Protein AF-A0A6A5X5B1-F1 (afdb_monomer)

Secondary structure (DSSP, 8-state):
--PPTT-EEEEPP-SEEEE-SSSS-HHHHHHHHHHHHS-GGGS--TT--------EE--S-EEEEE--EEEETTEE-TT--EEEEEEPPPPPPPPTTS--------EE-HHHHHHHHHHHHHSBTTTSSB-SS-B--EEEE--SSSTTTT-EEEEE-

Organism: NCBI:txid1392246

Mean predicted aligned error: 5.95 Å

pLDDT: mean 88.6, std 12.67, range [44.84, 98.62]

Nearest PDB structures (foldseek):
  2jq5-assembly1_A  TM=4.838E-01  e=9.046E+00  Rhodopseudomonas palustris
  5onu-assembly1_C  TM=4.154E-01  e=8.505E+00  Vibrio cholerae

Structure (mmCIF, N/CA/C/O backbone):
data_AF-A0A6A5X5B1-F1
#
_entry.id   AF-A0A6A5X5B1-F1
#
loop_
_atom_site.group_PDB
_atom_site.id
_atom_site.type_symbol
_atom_site.label_atom_id
_atom_site.label_alt_id
_atom_site.label_comp_id
_atom_site.label_asym_id
_atom_site.label_entity_id
_atom_site.label_seq_id
_atom_site.pdbx_PDB_ins_code
_atom_site.Cartn_x
_atom_site.Cartn_y
_atom_site.Cartn_z
_atom_site.occupancy
_atom_site.B_iso_or_equiv
_atom_site.auth_seq_id
_atom_site.auth_comp_id
_atom_site.auth_asym_id
_atom_site.auth_atom_id
_atom_site.pdbx_PDB_model_num
ATOM 1 N N . TRP A 1 1 ? 13.602 -5.669 0.901 1.00 89.44 1 TRP A N 1
ATOM 2 C CA . TRP A 1 1 ? 13.070 -4.489 0.201 1.00 89.44 1 TRP A CA 1
ATOM 3 C C . TRP A 1 1 ? 13.166 -3.301 1.141 1.00 89.44 1 TRP A C 1
ATOM 5 O O . TRP A 1 1 ? 12.960 -3.492 2.335 1.00 89.44 1 TRP A O 1
ATOM 15 N N . GLU A 1 2 ? 13.512 -2.124 0.626 1.00 92.62 2 GLU A N 1
ATOM 16 C CA . GLU A 1 2 ? 13.580 -0.866 1.381 1.00 92.62 2 GLU A CA 1
ATOM 17 C C . GLU A 1 2 ? 12.917 0.243 0.551 1.00 92.62 2 GLU A C 1
ATOM 19 O O . GLU A 1 2 ? 13.049 0.228 -0.676 1.00 92.62 2 GLU A O 1
ATOM 24 N N . PRO A 1 3 ? 12.215 1.204 1.178 1.00 93.88 3 PRO A N 1
ATOM 25 C CA . PRO A 1 3 ? 11.584 2.287 0.440 1.00 93.88 3 PRO A CA 1
ATOM 26 C C . PRO A 1 3 ? 12.632 3.208 -0.190 1.00 93.88 3 PRO A C 1
ATOM 28 O O . PRO A 1 3 ? 13.655 3.522 0.422 1.00 93.88 3 PRO A O 1
ATOM 31 N N . ALA A 1 4 ? 12.337 3.713 -1.391 1.00 94.88 4 ALA A N 1
ATOM 32 C CA . ALA A 1 4 ? 13.190 4.696 -2.055 1.00 94.88 4 ALA A CA 1
ATOM 33 C C . ALA A 1 4 ? 13.505 5.900 -1.134 1.00 94.88 4 ALA A C 1
ATOM 35 O O . ALA A 1 4 ? 12.613 6.367 -0.409 1.00 94.88 4 ALA A O 1
ATOM 36 N N . PRO A 1 5 ? 14.727 6.463 -1.177 1.00 94.56 5 PRO A N 1
ATOM 37 C CA . PRO A 1 5 ? 15.099 7.601 -0.342 1.00 94.56 5 PRO A CA 1
ATOM 38 C C . PRO A 1 5 ? 14.135 8.779 -0.495 1.00 94.56 5 PRO A C 1
ATOM 40 O O . PRO A 1 5 ? 13.706 9.104 -1.599 1.00 94.56 5 PRO A O 1
ATOM 43 N N . SER A 1 6 ? 13.846 9.485 0.599 1.00 94.88 6 SER A N 1
ATOM 44 C CA . SER A 1 6 ? 12.870 10.592 0.629 1.00 94.88 6 SER A CA 1
ATOM 45 C C . SER A 1 6 ? 11.416 10.186 0.344 1.00 94.88 6 SER A C 1
ATOM 47 O O . SER A 1 6 ? 10.591 11.063 0.089 1.00 94.88 6 SER A O 1
ATOM 49 N N . THR A 1 7 ? 11.087 8.889 0.379 1.00 96.62 7 THR A N 1
ATOM 50 C CA . THR A 1 7 ? 9.687 8.448 0.475 1.00 96.62 7 THR A CA 1
ATOM 51 C C . THR A 1 7 ? 9.081 9.026 1.747 1.00 96.62 7 THR A C 1
ATOM 53 O O . THR A 1 7 ? 9.711 8.997 2.804 1.00 96.62 7 THR A O 1
ATOM 56 N N . SER A 1 8 ? 7.868 9.559 1.647 1.00 97.31 8 SER A N 1
ATOM 57 C CA . SER A 1 8 ? 7.151 10.122 2.786 1.00 97.31 8 SER A CA 1
ATOM 58 C C . SER A 1 8 ? 5.807 9.441 2.975 1.00 97.31 8 SER A C 1
ATOM 60 O O . SER A 1 8 ? 5.089 9.177 2.009 1.00 97.31 8 SER A O 1
ATOM 62 N N . VAL A 1 9 ? 5.457 9.179 4.233 1.00 98.25 9 VAL A N 1
ATOM 63 C CA . VAL A 1 9 ? 4.142 8.666 4.621 1.00 98.25 9 VAL A CA 1
ATOM 64 C C . VAL A 1 9 ? 3.317 9.793 5.230 1.00 98.25 9 VAL A C 1
ATOM 66 O O . VAL A 1 9 ? 3.820 10.639 5.965 1.00 98.25 9 VAL A O 1
ATOM 69 N N . THR A 1 10 ? 2.035 9.837 4.883 1.00 98.12 10 THR A N 1
ATOM 70 C CA . THR A 1 10 ? 1.044 10.745 5.460 1.00 98.12 10 THR A CA 1
ATOM 71 C C . THR A 1 10 ? -0.125 9.925 5.973 1.00 98.12 10 THR A C 1
ATOM 73 O O . THR A 1 10 ? -0.850 9.321 5.184 1.00 98.12 10 THR A O 1
ATOM 76 N N . CYS A 1 11 ? -0.322 9.926 7.289 1.00 97.69 11 CYS A N 1
ATOM 77 C CA . CYS A 1 11 ? -1.422 9.212 7.922 1.00 97.69 11 CYS A CA 1
ATOM 78 C C . CYS A 1 11 ? -2.686 10.070 7.974 1.00 97.69 11 CYS A C 1
ATOM 80 O O . CYS A 1 11 ? -2.661 11.254 8.325 1.00 97.69 11 CYS A O 1
ATOM 82 N N . ALA A 1 12 ? -3.812 9.464 7.610 1.00 95.88 12 ALA A N 1
ATOM 83 C CA . ALA A 1 12 ? -5.121 10.086 7.701 1.00 95.88 12 ALA A CA 1
ATOM 84 C C . ALA A 1 12 ? -5.677 9.939 9.123 1.00 95.88 12 ALA A C 1
ATOM 86 O O . ALA A 1 12 ? -5.578 8.888 9.755 1.00 95.88 12 ALA A O 1
ATOM 87 N N . LYS A 1 13 ? -6.323 10.999 9.621 1.00 92.31 13 LYS A N 1
ATOM 88 C CA . LYS A 1 13 ? -7.040 10.944 10.898 1.00 92.31 13 LYS A CA 1
ATOM 89 C C . LYS A 1 13 ? -8.333 10.159 10.717 1.00 92.31 13 LYS A C 1
ATOM 91 O O . LYS A 1 13 ? -9.213 10.595 9.980 1.00 92.31 13 LYS 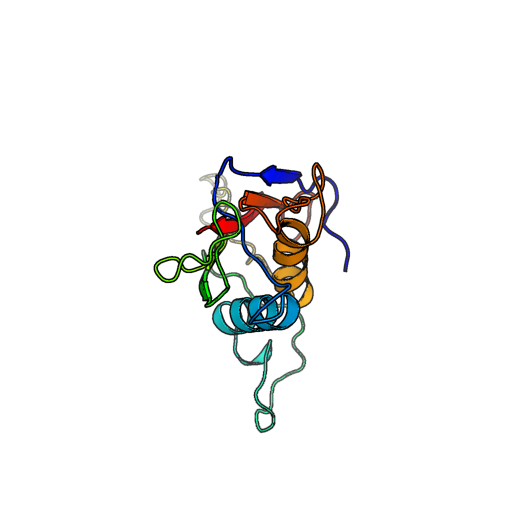A O 1
ATOM 96 N N . SER A 1 14 ? -8.452 9.045 11.425 1.00 91.25 14 SER A N 1
ATOM 97 C CA . SER A 1 14 ? -9.660 8.229 11.473 1.00 91.25 14 SER A CA 1
ATOM 98 C C . SER A 1 14 ? -9.822 7.622 12.863 1.00 91.25 14 SER A C 1
ATOM 100 O O . SER A 1 14 ? -8.842 7.399 13.571 1.00 91.25 14 SER A O 1
ATOM 102 N N . ASP A 1 15 ? -11.065 7.371 13.258 1.00 92.00 15 ASP A N 1
ATOM 103 C CA . ASP A 1 15 ? -11.415 6.548 14.418 1.00 92.00 15 ASP A CA 1
ATOM 104 C C . ASP A 1 15 ? -11.518 5.053 14.060 1.00 92.00 15 ASP A C 1
ATOM 106 O O . ASP A 1 15 ? -11.709 4.208 14.941 1.00 92.00 15 ASP A O 1
ATOM 110 N N . LEU A 1 16 ? -11.391 4.733 12.769 1.00 93.44 16 LEU A N 1
ATOM 111 C CA . LEU A 1 16 ? -11.334 3.383 12.230 1.00 93.44 16 LEU A CA 1
ATOM 112 C C . LEU A 1 16 ? -9.883 2.941 12.052 1.00 93.44 16 LEU A C 1
ATOM 114 O O . LEU A 1 16 ? -9.043 3.697 11.564 1.00 93.44 16 LEU A O 1
ATOM 118 N N . TYR A 1 17 ? -9.617 1.684 12.378 1.00 93.50 17 TYR A N 1
ATOM 119 C CA . TYR A 1 17 ? -8.329 1.038 12.152 1.00 93.50 17 TYR A CA 1
ATOM 120 C C . TYR A 1 17 ? -8.527 -0.370 11.599 1.00 93.50 17 TYR A C 1
ATOM 122 O O . TYR A 1 17 ? -9.538 -1.032 11.849 1.00 93.50 17 TYR A O 1
ATOM 130 N N . ILE A 1 18 ? -7.549 -0.828 10.832 1.00 94.25 18 ILE A N 1
ATOM 131 C CA . ILE A 1 18 ? -7.492 -2.171 10.273 1.00 94.25 18 ILE A CA 1
ATOM 132 C C . ILE A 1 18 ? -6.796 -3.065 11.299 1.00 94.25 18 ILE A C 1
ATOM 134 O O . ILE A 1 18 ? -5.695 -2.777 11.769 1.00 94.25 18 ILE A O 1
ATOM 138 N N . SER A 1 19 ? -7.455 -4.153 11.678 1.00 92.06 19 SER A N 1
ATOM 139 C CA . SER A 1 19 ? -6.925 -5.153 12.595 1.00 92.06 19 SER A CA 1
ATOM 140 C C . SER A 1 19 ? -6.529 -6.407 11.830 1.00 92.06 19 SER A C 1
ATOM 142 O O . SER A 1 19 ? -7.370 -7.063 11.216 1.00 92.06 19 SER A O 1
ATOM 144 N N . PHE A 1 20 ? -5.248 -6.757 11.932 1.00 90.62 20 PHE A N 1
ATOM 145 C CA . PHE A 1 20 ? -4.686 -8.001 11.400 1.00 90.62 20 PHE A CA 1
ATOM 146 C C . PHE A 1 20 ? -4.465 -9.069 12.491 1.00 90.62 20 PHE A C 1
ATOM 148 O O . PHE A 1 20 ? -4.090 -10.197 12.191 1.00 90.62 20 PHE A O 1
ATOM 155 N N . PHE A 1 21 ? -4.739 -8.749 13.765 1.00 84.50 21 PHE A N 1
ATOM 156 C CA . PHE A 1 21 ? -4.592 -9.683 14.896 1.00 84.50 21 PHE A CA 1
ATOM 157 C C . PHE A 1 21 ? -5.646 -10.793 14.907 1.00 84.50 21 PHE A C 1
ATOM 159 O O . PHE A 1 21 ? -5.409 -11.891 15.406 1.00 84.50 21 PHE A O 1
ATOM 166 N N . VAL A 1 22 ? -6.832 -10.497 14.381 1.00 77.31 22 VAL A N 1
ATOM 167 C CA . VAL A 1 22 ? -7.948 -11.434 14.265 1.00 77.31 22 VAL A CA 1
ATOM 168 C C . VAL A 1 22 ? -8.433 -11.352 12.828 1.00 77.31 22 VAL A C 1
ATOM 170 O O . VAL A 1 22 ? -8.704 -10.252 12.359 1.00 77.31 22 VAL A O 1
ATOM 173 N N . GLY A 1 23 ? -8.591 -12.488 12.143 1.00 80.94 23 GLY A N 1
ATOM 174 C CA . GLY A 1 23 ? -9.040 -12.546 10.746 1.00 80.94 23 GLY A CA 1
ATOM 175 C C . GLY A 1 23 ? -7.898 -12.676 9.727 1.00 80.94 23 GLY A C 1
ATOM 176 O O . GLY A 1 23 ? -6.877 -13.287 10.055 1.00 80.94 23 GLY A O 1
ATOM 177 N N . PRO A 1 24 ? -8.089 -12.166 8.490 1.00 86.94 24 PRO A N 1
ATOM 178 C CA . PRO A 1 24 ? -7.058 -12.177 7.454 1.00 86.94 24 PRO A CA 1
ATOM 179 C C . PRO A 1 24 ? -5.769 -11.517 7.949 1.00 86.94 24 PRO A C 1
ATOM 181 O O . PRO A 1 24 ? -5.810 -10.428 8.522 1.00 86.94 24 PRO A O 1
ATOM 184 N N . GLN A 1 25 ? -4.643 -12.197 7.744 1.00 93.31 25 GLN A N 1
ATOM 185 C CA . GLN A 1 25 ? -3.323 -11.703 8.133 1.00 93.31 25 GLN A CA 1
ATOM 186 C C . GLN A 1 25 ? -2.861 -10.603 7.172 1.00 93.31 25 GLN A C 1
ATOM 188 O O . GLN A 1 25 ? -3.281 -10.592 6.013 1.00 93.31 25 GLN A O 1
ATOM 193 N N . LEU A 1 26 ? -1.994 -9.702 7.650 1.00 94.25 26 LEU A N 1
ATOM 194 C CA . LEU A 1 26 ? -1.466 -8.584 6.858 1.00 94.25 26 LEU A CA 1
ATOM 195 C C . LEU A 1 26 ? -0.904 -9.074 5.520 1.00 94.25 26 LEU A C 1
ATOM 197 O O . LEU A 1 26 ? -1.385 -8.643 4.476 1.00 94.25 26 LEU A O 1
ATOM 201 N N . ASP A 1 27 ? 0.028 -10.026 5.562 1.00 95.31 27 ASP A N 1
ATOM 202 C CA . ASP A 1 27 ? 0.706 -10.558 4.378 1.00 95.31 27 ASP A CA 1
ATOM 203 C C . ASP A 1 27 ? -0.301 -11.111 3.360 1.00 95.31 27 ASP A C 1
ATOM 205 O O . ASP A 1 27 ? -0.254 -10.772 2.185 1.00 95.31 27 ASP A O 1
ATOM 209 N N . THR A 1 28 ? -1.309 -11.860 3.822 1.00 94.81 28 THR A N 1
ATOM 210 C CA . THR A 1 28 ? -2.370 -12.394 2.953 1.00 94.81 28 THR A CA 1
ATOM 211 C C . THR A 1 28 ? -3.193 -11.291 2.287 1.00 94.81 28 THR A C 1
ATOM 213 O O . THR A 1 28 ? -3.553 -11.413 1.115 1.00 94.81 28 THR A O 1
ATOM 216 N N . VAL A 1 29 ? -3.524 -10.225 3.021 1.00 95.69 29 VAL A N 1
ATOM 217 C CA . VAL A 1 29 ? -4.279 -9.085 2.481 1.00 95.69 29 VAL A CA 1
ATOM 218 C C . VAL A 1 29 ? -3.437 -8.316 1.465 1.00 95.69 29 VAL A C 1
ATOM 220 O O . VAL A 1 29 ? -3.960 -7.947 0.414 1.00 95.69 29 VAL A O 1
ATOM 223 N N . LEU A 1 30 ? -2.150 -8.106 1.750 1.00 97.19 30 LEU A N 1
ATOM 224 C CA . LEU A 1 30 ? -1.222 -7.419 0.854 1.00 97.19 30 LEU A CA 1
ATOM 225 C C . LEU A 1 30 ? -0.957 -8.219 -0.422 1.00 97.19 30 LEU A C 1
ATOM 227 O O . LEU A 1 30 ? -1.090 -7.664 -1.510 1.00 97.19 30 LEU A O 1
ATOM 231 N N . ASP A 1 31 ? -0.684 -9.519 -0.313 1.00 96.25 31 ASP A N 1
ATOM 232 C CA . ASP A 1 31 ? -0.498 -10.400 -1.469 1.00 96.25 31 ASP A CA 1
ATOM 233 C C . ASP A 1 31 ? -1.753 -10.437 -2.339 1.00 96.25 31 ASP A C 1
ATOM 235 O O . ASP A 1 31 ? -1.672 -10.294 -3.557 1.00 96.25 31 ASP A O 1
ATOM 239 N N . SER A 1 32 ? -2.935 -10.538 -1.723 1.00 96.00 32 SER A N 1
ATOM 240 C CA . SER A 1 32 ? -4.208 -10.501 -2.454 1.00 96.00 32 SER A CA 1
ATOM 241 C C . SER A 1 32 ? -4.438 -9.150 -3.137 1.00 96.00 32 SER A C 1
ATOM 243 O O . SER A 1 32 ? -4.943 -9.099 -4.262 1.00 96.00 32 SER A O 1
ATOM 245 N N . ALA A 1 33 ? -4.057 -8.045 -2.485 1.00 97.38 33 ALA A N 1
ATOM 246 C CA . ALA A 1 33 ? -4.149 -6.718 -3.077 1.00 97.38 33 ALA A CA 1
ATOM 247 C C . ALA A 1 33 ? -3.219 -6.586 -4.293 1.00 97.38 33 ALA A C 1
ATOM 249 O O . ALA A 1 33 ? -3.645 -6.149 -5.364 1.00 97.38 33 ALA A O 1
ATOM 250 N N . CYS A 1 34 ? -1.963 -6.995 -4.145 1.00 97.38 34 CYS A N 1
ATOM 251 C CA . CYS A 1 34 ? -0.965 -6.896 -5.198 1.00 97.38 34 CYS A CA 1
ATOM 252 C C . CYS A 1 34 ? -1.253 -7.837 -6.366 1.00 97.38 34 CYS A C 1
ATOM 254 O O . CYS A 1 34 ? -1.235 -7.383 -7.509 1.00 97.38 34 CYS A O 1
ATOM 256 N N . ALA A 1 35 ? -1.666 -9.079 -6.107 1.00 96.06 35 ALA A N 1
ATOM 257 C CA . ALA A 1 35 ? -2.117 -10.009 -7.141 1.00 96.06 35 ALA A CA 1
ATOM 258 C C . ALA A 1 35 ? -3.300 -9.465 -7.959 1.00 96.06 35 ALA A C 1
ATOM 260 O O . ALA A 1 35 ? -3.417 -9.753 -9.148 1.00 96.06 35 ALA A O 1
ATOM 261 N N . ALA A 1 36 ? -4.166 -8.644 -7.352 1.00 96.56 36 ALA A N 1
ATOM 262 C CA . ALA A 1 36 ? -5.280 -8.007 -8.052 1.00 96.56 36 ALA A CA 1
ATOM 263 C C . ALA A 1 36 ? -4.874 -6.776 -8.887 1.00 96.56 36 ALA A C 1
ATOM 265 O O . ALA A 1 36 ? -5.601 -6.397 -9.807 1.00 96.56 36 ALA A O 1
ATOM 266 N N . MET A 1 37 ? -3.758 -6.116 -8.563 1.00 96.12 37 MET A N 1
ATOM 267 C CA . MET A 1 37 ? -3.307 -4.893 -9.245 1.00 96.12 37 MET A CA 1
ATOM 268 C C . MET A 1 37 ? -2.180 -5.131 -10.254 1.00 96.12 37 MET A C 1
ATOM 270 O O . MET A 1 37 ? -2.018 -4.334 -11.183 1.00 96.12 37 MET A O 1
ATOM 274 N N . MET A 1 38 ? -1.422 -6.212 -10.085 1.00 94.69 38 MET A N 1
ATOM 275 C CA . MET A 1 38 ? -0.314 -6.603 -10.949 1.00 94.69 38 MET A CA 1
ATOM 276 C C . MET A 1 38 ? -0.752 -7.627 -12.008 1.00 94.69 38 MET A C 1
ATOM 278 O O . MET A 1 38 ? -1.773 -8.297 -11.849 1.00 94.69 38 MET A O 1
ATOM 282 N N . PRO A 1 39 ? -0.006 -7.766 -13.120 1.00 92.62 39 PRO A N 1
ATOM 283 C CA . PRO A 1 39 ? -0.253 -8.828 -14.090 1.00 92.62 39 PRO A CA 1
ATOM 284 C C . PRO A 1 39 ? -0.168 -10.216 -13.447 1.00 92.62 39 PRO A C 1
ATOM 286 O O . PRO A 1 39 ? 0.636 -10.431 -12.545 1.00 92.62 39 PRO A O 1
ATOM 289 N N . THR A 1 40 ? -0.913 -11.191 -13.971 1.00 92.06 40 THR A N 1
ATOM 290 C CA . THR A 1 40 ? -0.948 -12.559 -13.420 1.00 92.06 40 THR A CA 1
ATOM 291 C C . THR A 1 40 ? 0.436 -13.193 -13.297 1.00 92.06 40 THR A C 1
ATOM 293 O O . THR A 1 40 ? 0.689 -13.893 -12.333 1.00 92.06 40 THR A O 1
ATOM 296 N N . CYS A 1 41 ? 1.372 -12.905 -14.205 1.00 91.38 41 CYS A N 1
ATOM 297 C CA . CYS A 1 41 ? 2.732 -13.444 -14.104 1.00 91.38 41 CYS A CA 1
ATOM 298 C C . CYS A 1 41 ? 3.581 -12.876 -12.955 1.00 91.38 41 CYS A C 1
ATOM 300 O O . CYS A 1 41 ? 4.634 -13.438 -12.676 1.00 91.38 41 CYS A O 1
ATOM 302 N N . ALA A 1 42 ? 3.141 -11.803 -12.294 1.00 91.69 42 ALA A N 1
ATOM 303 C CA . ALA A 1 42 ? 3.733 -11.338 -11.041 1.00 91.69 42 ALA A CA 1
ATOM 304 C C . ALA A 1 42 ? 3.299 -12.207 -9.848 1.00 91.69 42 ALA A C 1
ATOM 306 O O . ALA A 1 42 ? 4.059 -12.388 -8.906 1.00 91.69 42 ALA A O 1
ATOM 307 N N . TYR A 1 43 ? 2.103 -12.800 -9.925 1.00 90.81 43 TYR A N 1
ATOM 308 C CA . TYR A 1 43 ? 1.543 -13.724 -8.934 1.00 90.81 43 TYR A CA 1
ATOM 309 C C . TYR A 1 43 ? 0.964 -14.962 -9.642 1.00 90.81 43 TYR A C 1
ATOM 311 O O . TYR A 1 43 ? -0.261 -15.124 -9.709 1.00 90.81 43 TYR A O 1
ATOM 319 N N . PRO A 1 44 ? 1.820 -15.799 -10.259 1.00 88.19 44 PRO A N 1
ATOM 320 C CA . PRO A 1 44 ? 1.356 -16.875 -11.120 1.00 88.19 44 PRO A CA 1
ATOM 321 C C . PRO A 1 44 ? 0.666 -17.983 -10.304 1.00 88.19 44 PRO A C 1
ATOM 323 O O . PRO A 1 44 ? 1.186 -18.392 -9.264 1.00 88.19 44 PRO A O 1
ATOM 326 N N . PRO A 1 45 ? -0.474 -18.516 -10.780 1.00 86.88 45 PRO A N 1
ATOM 327 C CA . PRO A 1 45 ? -1.014 -19.785 -10.300 1.00 86.88 45 PRO A CA 1
ATOM 328 C C . PRO A 1 45 ? -0.010 -20.933 -10.491 1.00 86.88 45 PRO A C 1
ATOM 330 O O . PRO A 1 45 ? 0.844 -20.869 -11.375 1.00 86.88 45 PRO A O 1
ATOM 333 N N . GLU A 1 46 ? -0.142 -22.006 -9.703 1.00 85.50 46 GLU A N 1
ATOM 334 C CA . GLU A 1 46 ? 0.807 -23.137 -9.688 1.00 85.50 46 GLU A CA 1
ATOM 335 C C . GLU A 1 46 ? 1.041 -23.794 -11.063 1.00 85.50 46 GLU A C 1
ATOM 337 O O . GLU A 1 46 ? 2.112 -24.347 -11.308 1.00 85.50 46 GLU A O 1
ATOM 342 N N . ASP A 1 47 ? 0.063 -23.740 -11.967 1.00 88.38 47 ASP A N 1
ATOM 343 C CA . ASP A 1 47 ? 0.087 -24.368 -13.290 1.00 88.38 47 ASP A CA 1
ATOM 344 C C . ASP A 1 47 ? 0.397 -23.396 -14.445 1.00 88.38 47 ASP A C 1
ATOM 346 O O . ASP A 1 47 ? 0.382 -23.790 -15.615 1.00 88.38 47 ASP A O 1
ATOM 350 N N . MET A 1 48 ? 0.715 -22.132 -14.146 1.00 88.50 48 MET A N 1
ATOM 351 C CA . MET A 1 48 ? 0.998 -21.118 -15.160 1.00 88.50 48 MET A CA 1
ATOM 352 C C . MET A 1 48 ? 2.493 -21.026 -15.488 1.00 88.50 48 MET A C 1
ATOM 354 O O . MET A 1 48 ? 3.338 -20.832 -14.617 1.00 88.50 48 MET A O 1
ATOM 358 N N . ILE A 1 49 ? 2.827 -21.081 -16.781 1.00 86.81 49 ILE A N 1
ATOM 359 C CA . ILE A 1 49 ? 4.188 -20.816 -17.264 1.00 86.81 49 ILE A CA 1
ATOM 360 C C . ILE A 1 49 ? 4.307 -19.337 -17.629 1.00 86.81 49 ILE A C 1
ATOM 362 O O . ILE A 1 49 ? 3.645 -18.860 -18.551 1.00 86.81 49 ILE A O 1
ATOM 366 N N . CYS A 1 50 ? 5.198 -18.635 -16.938 1.00 87.81 50 CYS A N 1
ATOM 367 C CA . CYS A 1 50 ? 5.529 -17.239 -17.194 1.00 87.81 50 CYS A CA 1
ATOM 368 C C . CYS A 1 50 ? 6.988 -17.093 -17.625 1.00 87.81 50 CYS A C 1
ATOM 370 O O . CYS A 1 50 ? 7.868 -17.842 -17.198 1.00 87.81 50 CYS A O 1
ATOM 372 N N . THR A 1 51 ? 7.261 -16.103 -18.473 1.00 82.81 51 THR A N 1
ATOM 373 C CA . THR A 1 51 ? 8.631 -15.642 -18.716 1.00 82.81 51 THR A CA 1
ATOM 374 C C . THR A 1 51 ? 9.200 -15.046 -17.430 1.00 82.81 51 THR A C 1
ATOM 376 O O . THR A 1 51 ? 8.460 -14.388 -16.700 1.00 82.81 51 THR A O 1
ATOM 379 N N . GLN A 1 52 ? 10.497 -15.236 -17.156 1.00 77.81 52 GLN A N 1
ATOM 380 C CA . GLN A 1 52 ? 11.177 -14.560 -16.043 1.00 77.81 52 GLN A CA 1
ATOM 381 C C . GLN A 1 52 ? 11.215 -13.051 -16.299 1.00 77.81 52 GLN A C 1
ATOM 383 O O . GLN A 1 52 ? 12.137 -12.524 -16.916 1.00 77.81 52 GLN A O 1
ATOM 388 N N . GLN A 1 53 ? 10.176 -12.370 -15.842 1.00 85.12 53 GLN A N 1
ATOM 389 C CA . GLN A 1 53 ? 10.057 -10.928 -15.820 1.00 85.12 53 GLN A CA 1
ATOM 390 C C . GLN A 1 53 ? 9.899 -10.528 -14.357 1.00 85.12 53 GLN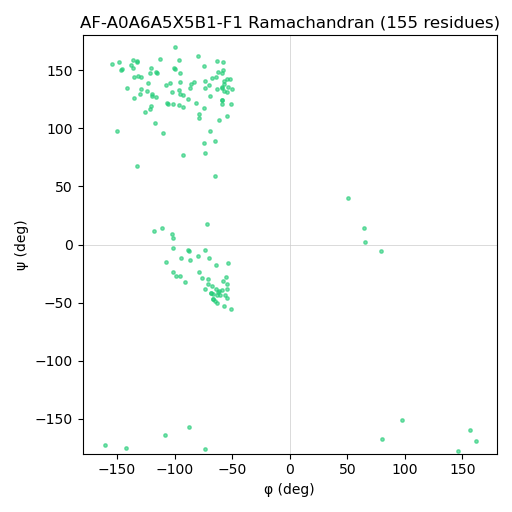 A C 1
ATOM 392 O O . GLN A 1 53 ? 9.078 -11.112 -13.658 1.00 85.12 53 GLN A O 1
ATOM 397 N N . LEU A 1 54 ? 10.732 -9.594 -13.903 1.00 86.12 54 LEU A N 1
ATOM 398 C CA . LEU A 1 54 ? 10.764 -9.131 -12.509 1.00 86.12 54 LEU A CA 1
ATOM 399 C C . LEU A 1 54 ? 10.189 -7.720 -12.347 1.00 86.12 54 LEU A C 1
ATOM 401 O O . LEU A 1 54 ? 9.892 -7.294 -11.239 1.00 86.12 54 LEU A O 1
ATOM 405 N N . GLU A 1 55 ? 10.044 -6.998 -13.456 1.00 90.31 55 GLU A N 1
ATOM 406 C CA . GLU A 1 55 ? 9.534 -5.634 -13.500 1.00 90.31 55 GLU A CA 1
ATOM 407 C C . GLU A 1 55 ? 8.344 -5.591 -14.448 1.00 90.31 55 GLU A C 1
ATOM 409 O O . GLU A 1 55 ? 8.410 -6.111 -15.566 1.00 90.31 55 GLU A O 1
ATOM 414 N N . TRP A 1 56 ? 7.255 -4.972 -14.011 1.00 90.50 56 TRP A N 1
ATOM 415 C CA . TRP A 1 56 ? 6.033 -4.844 -14.794 1.00 90.50 56 TRP A CA 1
ATOM 416 C C . TRP A 1 56 ? 5.683 -3.381 -15.002 1.00 90.50 56 TRP A C 1
ATOM 418 O O . TRP A 1 56 ? 5.975 -2.556 -14.141 1.00 90.50 56 TRP A O 1
ATOM 428 N N . PRO A 1 57 ? 5.004 -3.036 -16.099 1.00 89.56 57 PRO A N 1
ATOM 429 C CA . PRO A 1 57 ? 4.577 -1.669 -16.301 1.00 89.56 57 PRO A CA 1
ATOM 430 C C . PRO A 1 57 ? 3.404 -1.319 -15.374 1.00 89.56 57 PRO A C 1
ATOM 432 O O . PRO A 1 57 ? 2.423 -2.058 -15.244 1.00 89.56 57 PRO A O 1
ATOM 435 N N . LEU A 1 58 ? 3.486 -0.149 -14.748 1.00 88.75 58 LEU A N 1
ATOM 436 C CA . LEU A 1 58 ? 2.380 0.530 -14.088 1.00 88.75 58 LEU A CA 1
ATOM 437 C C . LEU A 1 58 ? 1.736 1.491 -15.099 1.00 88.75 58 LEU A C 1
ATOM 439 O O . LEU A 1 58 ? 1.943 2.702 -15.069 1.00 88.75 58 LEU A O 1
ATOM 443 N N . ASP A 1 59 ? 0.941 0.934 -16.015 1.00 84.12 59 ASP A N 1
ATOM 444 C CA . ASP A 1 59 ? 0.331 1.650 -17.155 1.00 84.12 59 ASP A CA 1
ATOM 445 C C . ASP A 1 59 ? -0.805 2.628 -16.781 1.00 84.12 59 ASP A C 1
ATOM 447 O O . ASP A 1 59 ? -1.631 3.004 -17.613 1.00 84.12 59 ASP A O 1
ATOM 451 N N . GLY A 1 60 ? -0.897 3.019 -15.511 1.00 88.19 60 GLY A N 1
ATOM 452 C CA . GLY A 1 60 ? -1.921 3.917 -14.993 1.00 88.19 60 GLY A CA 1
ATOM 453 C C . GLY A 1 60 ? -2.330 3.577 -13.561 1.00 88.19 60 GLY A C 1
ATOM 454 O O . GLY A 1 60 ? -1.786 2.646 -12.963 1.00 88.19 60 GLY A O 1
ATOM 455 N N . PRO A 1 61 ? -3.301 4.320 -13.001 1.00 93.12 61 PRO A N 1
ATOM 456 C CA . PRO A 1 61 ? -3.808 4.052 -11.664 1.00 93.12 61 PRO A CA 1
ATOM 457 C C . PRO A 1 61 ? -4.384 2.636 -11.549 1.00 93.12 61 PRO A C 1
ATOM 459 O O . PRO A 1 61 ? -5.158 2.194 -12.403 1.00 93.12 61 PRO A O 1
ATOM 462 N N . LYS A 1 62 ? -4.036 1.936 -10.469 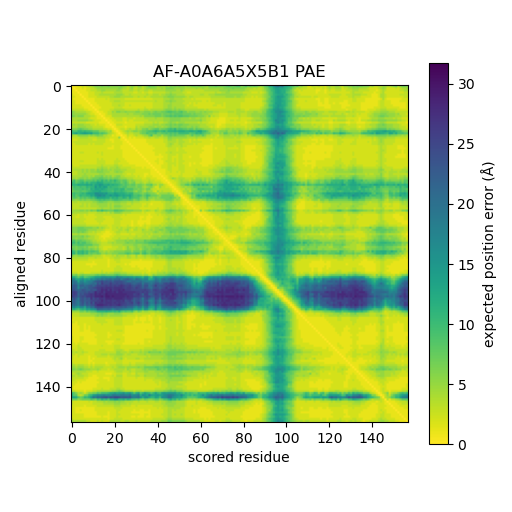1.00 95.81 62 LYS A N 1
ATOM 463 C CA . LYS A 1 62 ? -4.582 0.622 -10.111 1.00 95.81 62 LYS A CA 1
ATOM 464 C C . LYS A 1 62 ? -5.231 0.711 -8.740 1.00 95.81 62 LYS A C 1
ATOM 466 O O . LYS A 1 62 ? -4.795 1.473 -7.880 1.00 95.81 62 LYS A O 1
ATOM 471 N N . SER A 1 63 ? -6.286 -0.066 -8.530 1.00 97.75 63 SER A N 1
ATOM 472 C CA . SER A 1 63 ? -6.898 -0.180 -7.212 1.00 97.75 63 SER A CA 1
ATOM 473 C C . SER A 1 63 ? -7.613 -1.503 -7.043 1.00 97.75 63 SER A C 1
ATOM 475 O O . SER A 1 63 ? -8.074 -2.094 -8.017 1.00 97.75 63 SER A O 1
ATOM 477 N N . THR A 1 64 ? -7.755 -1.918 -5.797 1.00 98.06 64 THR A N 1
ATOM 478 C CA . THR A 1 64 ? -8.464 -3.126 -5.403 1.00 98.06 64 THR A CA 1
ATOM 479 C C . THR A 1 64 ? -9.099 -2.919 -4.037 1.00 98.06 64 THR A C 1
ATOM 481 O O . THR A 1 64 ? -8.675 -2.058 -3.265 1.00 98.06 64 THR A O 1
ATOM 484 N N . VAL A 1 65 ? -10.132 -3.696 -3.741 1.00 97.19 65 VAL A N 1
ATOM 485 C CA . VAL A 1 65 ? -10.785 -3.700 -2.437 1.00 97.19 65 VAL A CA 1
ATOM 486 C C . VAL A 1 65 ? -10.589 -5.075 -1.829 1.00 97.19 65 VAL A C 1
ATOM 488 O O . VAL A 1 65 ? -10.889 -6.085 -2.461 1.00 97.19 65 VAL A O 1
ATOM 491 N N . GLN A 1 66 ? -10.069 -5.104 -0.610 1.00 94.44 66 GLN A N 1
ATOM 492 C CA . GLN A 1 66 ? -9.782 -6.320 0.127 1.00 94.44 66 GLN A CA 1
ATOM 493 C C . 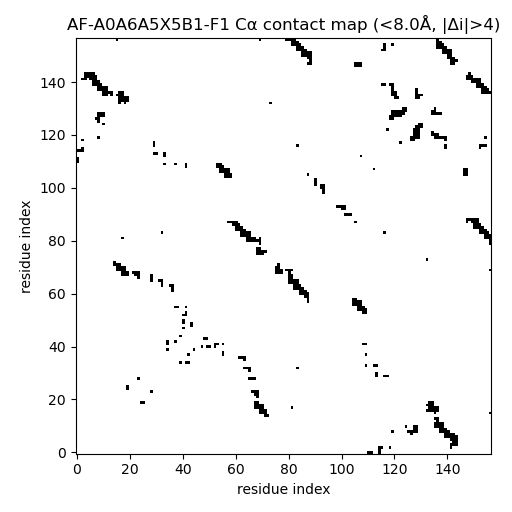GLN A 1 66 ? -10.648 -6.412 1.374 1.00 94.44 66 GLN A C 1
ATOM 495 O O . GLN A 1 66 ? -10.987 -5.422 2.033 1.00 94.44 66 GLN A O 1
ATOM 500 N N . SER A 1 67 ? -10.980 -7.651 1.716 1.00 89.00 67 SER A N 1
ATOM 501 C CA . SER A 1 67 ? -11.634 -7.957 2.978 1.00 89.00 67 SER A CA 1
ATOM 502 C C . SER A 1 67 ? -10.592 -7.971 4.093 1.00 89.00 67 SER A C 1
ATOM 504 O O . SER A 1 67 ? -9.759 -8.869 4.155 1.00 89.00 67 SER A O 1
ATOM 506 N N . ALA A 1 68 ? -10.670 -7.001 4.999 1.00 88.44 68 ALA A N 1
ATOM 507 C CA . ALA A 1 68 ? -9.906 -6.974 6.241 1.00 88.44 68 ALA A CA 1
ATOM 508 C C . ALA A 1 68 ? -10.823 -6.559 7.398 1.00 88.44 68 ALA A C 1
ATOM 510 O O . ALA A 1 68 ? -11.893 -5.980 7.191 1.00 88.44 68 ALA A O 1
ATOM 511 N N . ASN A 1 69 ? -10.437 -6.887 8.629 1.00 91.88 69 ASN A N 1
ATOM 512 C CA . ASN A 1 69 ? -11.244 -6.529 9.787 1.00 91.88 69 ASN A CA 1
ATOM 513 C C . ASN A 1 69 ? -11.026 -5.060 10.143 1.00 91.88 69 ASN A C 1
ATOM 515 O O . ASN A 1 69 ? -9.991 -4.692 10.684 1.00 91.88 69 ASN A O 1
ATOM 519 N N . VAL A 1 70 ? -12.033 -4.232 9.889 1.00 92.50 70 VAL A N 1
ATOM 520 C CA . VAL A 1 70 ? -12.070 -2.847 10.365 1.00 92.50 70 VAL A CA 1
ATOM 521 C C . VAL A 1 70 ? -12.646 -2.814 11.773 1.00 92.50 70 VAL A C 1
ATOM 523 O O . VAL A 1 70 ? -13.618 -3.512 12.073 1.00 92.50 70 VAL A O 1
ATOM 526 N N . VAL A 1 71 ? -12.055 -2.012 12.650 1.00 92.00 71 VAL A N 1
ATOM 527 C CA . VAL A 1 71 ? -12.426 -1.908 14.059 1.00 92.00 71 VAL A CA 1
ATOM 528 C C . VAL A 1 71 ? -12.569 -0.436 14.444 1.00 92.00 71 VAL A C 1
ATOM 530 O O . VAL A 1 71 ? -11.853 0.425 13.942 1.00 92.00 71 VAL A O 1
ATOM 533 N N . LYS A 1 72 ? -13.522 -0.162 15.337 1.00 92.62 72 LYS A N 1
ATOM 534 C CA . LYS A 1 72 ? -13.748 1.132 15.986 1.00 92.62 72 LYS A CA 1
ATOM 535 C C . LYS A 1 72 ? -13.982 0.889 17.466 1.00 92.62 72 LYS A C 1
ATOM 537 O O . LYS A 1 72 ? -14.843 0.077 17.805 1.00 92.62 72 LYS A O 1
ATOM 542 N N . GLU A 1 73 ? -13.224 1.556 18.333 1.00 88.31 73 GLU A N 1
ATOM 543 C CA . GLU A 1 73 ? -13.362 1.418 19.796 1.00 88.31 73 GLU A CA 1
ATOM 544 C C . GLU A 1 73 ? -13.361 -0.058 20.265 1.00 88.31 73 GLU A C 1
ATOM 546 O O . GLU A 1 73 ? -14.158 -0.466 21.106 1.00 88.31 73 GLU A O 1
ATOM 551 N N . GLY A 1 74 ? -12.515 -0.901 19.662 1.00 84.44 74 GLY A N 1
ATOM 552 C CA . GLY A 1 74 ? -12.431 -2.338 19.960 1.00 84.44 74 GLY A CA 1
ATOM 553 C C . GLY A 1 74 ? -13.507 -3.217 19.307 1.00 84.44 74 GLY A C 1
ATOM 554 O O . GLY A 1 74 ? -13.408 -4.439 19.376 1.00 84.44 74 GLY A O 1
ATOM 555 N N . ASN A 1 75 ? -14.501 -2.637 18.628 1.00 88.81 75 ASN A N 1
ATOM 556 C CA . ASN A 1 75 ? -15.600 -3.370 18.001 1.00 88.81 75 ASN A CA 1
ATOM 557 C C . ASN A 1 75 ? -15.419 -3.513 16.488 1.00 88.81 75 ASN A C 1
ATOM 559 O O . ASN A 1 75 ? -15.200 -2.524 15.782 1.00 88.81 75 ASN A O 1
ATOM 563 N N . LYS A 1 76 ? -15.590 -4.737 15.973 1.00 89.56 76 LYS A N 1
ATOM 564 C CA . LYS A 1 76 ? -15.544 -5.031 14.534 1.00 89.56 76 LYS A CA 1
ATOM 565 C C . LYS A 1 76 ? -16.670 -4.317 13.780 1.00 89.56 76 LYS A C 1
ATOM 567 O O . LYS A 1 76 ? -17.839 -4.405 14.150 1.00 89.56 76 LYS A O 1
ATOM 572 N N . GLN A 1 77 ? -16.318 -3.693 12.662 1.00 91.81 77 GLN A N 1
ATOM 573 C CA . GLN A 1 77 ? -17.215 -2.953 11.787 1.00 91.81 77 GLN A CA 1
ATOM 574 C C . GLN A 1 77 ? -17.413 -3.708 10.467 1.00 91.81 77 GLN A C 1
ATOM 576 O O . GLN A 1 77 ? -16.628 -3.597 9.533 1.00 91.81 77 GLN A O 1
ATOM 581 N N . SER A 1 78 ? -18.494 -4.482 10.368 1.00 84.38 78 SER A N 1
ATOM 582 C CA . SER A 1 78 ? -18.715 -5.414 9.244 1.00 84.38 78 SER A CA 1
ATOM 583 C C . SER A 1 78 ? -19.111 -4.759 7.910 1.00 84.38 78 SER A C 1
ATOM 585 O O . SER A 1 78 ? -19.287 -5.465 6.924 1.00 84.38 78 SER A O 1
ATOM 587 N N . LYS A 1 79 ? -19.315 -3.436 7.874 1.00 85.56 79 LYS A N 1
ATOM 588 C CA . LYS A 1 79 ? -19.750 -2.700 6.670 1.00 85.56 79 LYS A CA 1
ATOM 589 C C . LYS A 1 79 ? -18.601 -2.096 5.867 1.00 85.56 79 LYS A C 1
ATOM 591 O O . LYS A 1 79 ? -18.837 -1.621 4.762 1.00 85.56 79 LYS A O 1
ATOM 596 N N . TYR A 1 80 ? -17.403 -2.080 6.435 1.00 88.94 80 TYR A N 1
ATOM 597 C CA . TYR A 1 80 ? -16.255 -1.422 5.837 1.00 88.94 80 TYR A CA 1
ATOM 598 C C . TYR A 1 80 ? -15.359 -2.430 5.133 1.00 88.94 80 TYR A C 1
ATOM 600 O O . TYR A 1 80 ? -15.300 -3.601 5.512 1.00 88.94 80 TYR A O 1
ATOM 608 N N . GLN A 1 81 ? -14.676 -1.958 4.100 1.00 91.25 81 GLN A N 1
ATOM 609 C CA . GLN A 1 81 ? -13.703 -2.724 3.335 1.00 91.25 81 GLN A CA 1
ATOM 610 C C . GLN A 1 81 ? -12.454 -1.873 3.178 1.00 91.25 81 GLN A C 1
ATOM 612 O O . GLN A 1 81 ? -12.533 -0.656 3.271 1.00 91.25 81 GLN A O 1
ATOM 617 N N . VAL A 1 82 ? -11.310 -2.501 2.933 1.00 95.88 82 VAL A N 1
ATOM 618 C CA . VAL A 1 82 ? -10.060 -1.757 2.785 1.00 95.88 82 VAL A CA 1
ATOM 619 C C . VAL A 1 82 ? -9.739 -1.633 1.310 1.00 95.88 82 VAL A C 1
ATOM 621 O O . VAL A 1 82 ? -9.601 -2.637 0.612 1.00 95.88 82 VAL A O 1
ATOM 624 N N . LYS A 1 83 ? -9.627 -0.404 0.820 1.00 98.06 83 LYS A N 1
ATOM 625 C CA . LYS A 1 83 ? -9.210 -0.121 -0.548 1.00 98.06 83 LYS A CA 1
ATOM 626 C C . LYS A 1 83 ? -7.713 0.149 -0.579 1.00 98.06 83 LYS A C 1
ATOM 628 O O . LYS A 1 83 ? -7.220 0.999 0.153 1.00 98.06 83 LYS A O 1
ATOM 633 N N . PHE A 1 84 ? -7.029 -0.534 -1.482 1.00 98.62 84 PHE A N 1
ATOM 634 C CA . PHE A 1 84 ? -5.636 -0.296 -1.828 1.00 98.62 84 PHE A CA 1
ATOM 635 C C . PHE A 1 84 ? -5.594 0.344 -3.205 1.00 98.62 84 PHE A C 1
ATOM 637 O O . PHE A 1 84 ? -6.325 -0.070 -4.111 1.00 98.62 84 PHE A O 1
ATOM 644 N N . SER A 1 85 ? -4.760 1.360 -3.381 1.00 98.38 85 SER A N 1
ATOM 645 C CA . SER A 1 85 ? -4.560 1.971 -4.686 1.00 98.38 85 SER A CA 1
ATOM 646 C C . SER A 1 85 ? -3.141 2.461 -4.883 1.00 98.38 85 SER A C 1
ATOM 648 O O . SER A 1 85 ? -2.464 2.841 -3.933 1.00 98.38 85 SER A O 1
ATOM 650 N N . VAL A 1 86 ? -2.706 2.444 -6.136 1.00 96.88 86 VAL A N 1
ATOM 651 C CA . VAL A 1 86 ? -1.453 3.044 -6.573 1.00 96.88 86 VAL A CA 1
ATOM 652 C C . VAL A 1 86 ? -1.738 3.944 -7.766 1.00 96.88 86 VAL A C 1
ATOM 654 O O . VAL A 1 86 ? -2.470 3.577 -8.686 1.00 96.88 86 VAL A O 1
ATOM 657 N N . THR A 1 87 ? -1.176 5.144 -7.743 1.00 95.19 87 THR A N 1
ATOM 658 C CA . THR A 1 87 ? -1.255 6.111 -8.836 1.00 95.19 87 THR A CA 1
ATOM 659 C C . THR A 1 87 ? 0.168 6.436 -9.281 1.00 95.19 87 THR A C 1
ATOM 661 O O . THR A 1 87 ? 0.926 6.956 -8.461 1.00 95.19 87 THR A O 1
ATOM 664 N N . PRO A 1 88 ? 0.569 6.128 -10.531 1.00 91.50 88 PRO A N 1
ATOM 665 C CA . PRO A 1 88 ? 1.876 6.541 -11.033 1.00 91.50 88 PRO A CA 1
ATOM 666 C C . PRO A 1 88 ? 1.965 8.069 -11.075 1.00 91.50 88 PRO A C 1
ATOM 668 O O . PRO A 1 88 ? 0.943 8.756 -11.150 1.00 91.50 88 PRO A O 1
ATOM 671 N N . ALA A 1 89 ? 3.184 8.607 -11.064 1.00 86.38 89 ALA A N 1
ATOM 672 C CA . ALA A 1 89 ? 3.379 10.035 -11.269 1.00 86.38 89 ALA A CA 1
ATOM 673 C C . ALA A 1 89 ? 2.766 10.476 -12.604 1.00 86.38 89 ALA A C 1
ATOM 675 O O . ALA A 1 89 ? 2.896 9.792 -13.623 1.00 86.38 89 ALA A O 1
ATOM 676 N N . THR A 1 90 ? 2.102 11.633 -12.610 1.00 71.00 90 THR A N 1
ATOM 677 C CA . THR A 1 90 ? 1.607 12.228 -13.851 1.00 71.00 90 THR A CA 1
ATOM 678 C C . THR A 1 90 ? 2.801 12.451 -14.782 1.00 71.00 90 THR A C 1
ATOM 680 O O . THR A 1 90 ? 3.743 13.133 -14.368 1.00 71.00 90 THR A O 1
ATOM 683 N N . PRO A 1 91 ? 2.804 11.914 -16.017 1.00 61.16 91 PRO A N 1
ATOM 684 C CA . PRO A 1 91 ? 3.900 12.162 -16.937 1.00 61.16 91 PRO A CA 1
ATOM 685 C C . PRO A 1 91 ? 4.020 13.669 -17.167 1.00 61.16 91 PRO A C 1
ATOM 687 O O . PRO A 1 91 ? 3.050 14.329 -17.549 1.00 61.16 91 PRO A O 1
ATOM 690 N N . THR A 1 92 ? 5.206 14.221 -16.912 1.00 53.78 92 THR A N 1
ATOM 691 C CA . THR A 1 92 ? 5.514 15.605 -17.271 1.00 53.78 92 THR A CA 1
ATOM 692 C C . THR A 1 92 ? 5.342 15.729 -18.786 1.00 53.78 92 THR A C 1
ATOM 694 O O . THR A 1 92 ? 6.000 14.981 -19.516 1.00 53.78 92 THR A O 1
ATOM 697 N N . PRO A 1 93 ? 4.466 16.614 -19.298 1.00 53.34 93 PRO A N 1
ATOM 698 C CA . PRO A 1 93 ? 4.352 16.809 -20.735 1.00 53.34 93 PRO A CA 1
ATOM 699 C C . PRO A 1 93 ? 5.723 17.209 -21.285 1.00 53.34 93 PRO A C 1
ATOM 701 O O . PRO A 1 93 ? 6.401 18.071 -20.720 1.00 53.34 93 PRO A O 1
ATOM 704 N N . ALA A 1 94 ? 6.153 16.551 -22.362 1.00 54.38 94 ALA A N 1
ATOM 705 C CA . ALA A 1 94 ? 7.365 16.954 -23.058 1.00 54.38 94 ALA A CA 1
ATOM 706 C C . ALA A 1 94 ? 7.219 18.411 -23.530 1.00 54.38 94 ALA A C 1
ATOM 708 O O . ALA A 1 94 ? 6.100 18.837 -23.838 1.00 54.38 94 ALA A O 1
ATOM 709 N N . PRO A 1 95 ? 8.315 19.191 -23.581 1.00 55.53 95 PRO A N 1
ATOM 710 C CA . PRO A 1 95 ? 8.256 20.531 -24.146 1.00 55.53 95 PRO A CA 1
ATOM 711 C C . PRO A 1 95 ? 7.662 20.464 -25.563 1.00 55.53 95 PRO A C 1
ATOM 713 O O . PRO A 1 95 ? 8.017 19.586 -26.347 1.00 55.53 95 PRO A O 1
ATOM 716 N N . GLU A 1 96 ? 6.745 21.387 -25.875 1.00 59.28 96 GLU A N 1
ATOM 717 C CA . GLU A 1 96 ? 5.896 21.404 -27.087 1.00 59.28 96 GLU A CA 1
ATOM 718 C C . GLU A 1 96 ? 6.668 21.298 -28.418 1.00 59.28 96 GLU A C 1
ATOM 720 O O . GLU A 1 96 ? 6.089 21.015 -29.463 1.00 59.28 96 GLU A O 1
ATOM 725 N N . ASN A 1 97 ? 7.985 21.519 -28.398 1.00 57.56 97 ASN A N 1
ATOM 726 C CA . ASN A 1 97 ? 8.870 21.427 -29.556 1.00 57.56 97 ASN A CA 1
ATOM 727 C C . ASN A 1 97 ? 9.274 19.990 -29.930 1.00 57.56 97 ASN A C 1
ATOM 729 O O . ASN A 1 97 ? 9.862 19.778 -30.991 1.00 57.56 97 ASN A O 1
ATOM 733 N N . LEU A 1 98 ? 8.967 19.010 -29.083 1.00 53.53 98 LEU A N 1
ATOM 734 C CA . LEU A 1 98 ? 9.129 17.592 -29.354 1.00 53.53 98 LEU A CA 1
ATOM 735 C C . LEU A 1 98 ? 7.725 16.987 -29.319 1.00 53.53 98 LEU A C 1
ATOM 737 O O . LEU A 1 98 ? 7.164 16.805 -28.244 1.00 53.53 98 LEU A O 1
ATOM 741 N N . ASN A 1 99 ? 7.146 16.677 -30.485 1.00 47.88 99 ASN A N 1
ATOM 742 C CA . ASN A 1 99 ? 5.915 15.879 -30.624 1.00 47.88 99 ASN A CA 1
ATOM 743 C C . ASN A 1 99 ? 6.151 14.438 -30.125 1.00 47.88 99 ASN A C 1
ATOM 745 O O . ASN A 1 99 ? 6.067 13.472 -30.879 1.00 47.88 99 ASN A O 1
ATOM 749 N N . MET A 1 100 ? 6.538 14.287 -28.865 1.00 44.88 100 MET A N 1
ATOM 750 C CA . MET A 1 100 ? 6.928 13.028 -28.269 1.00 44.88 100 MET A CA 1
ATOM 751 C C . MET A 1 100 ? 6.583 13.081 -26.789 1.00 44.88 100 MET A C 1
ATOM 753 O O . MET A 1 100 ? 7.325 13.623 -25.977 1.00 44.88 100 MET A O 1
ATOM 757 N N . THR A 1 101 ? 5.437 12.517 -26.421 1.00 47.81 101 THR A N 1
ATOM 758 C CA . THR A 1 101 ? 5.146 12.222 -25.020 1.00 47.81 101 THR A CA 1
ATOM 759 C C . THR A 1 101 ? 6.080 11.082 -24.609 1.00 47.81 101 THR A C 1
ATOM 761 O O . THR A 1 101 ? 5.825 9.923 -24.919 1.00 47.81 101 THR A O 1
ATOM 764 N N . LEU A 1 102 ? 7.207 11.396 -23.966 1.00 44.84 102 LEU A N 1
ATOM 765 C CA . LEU A 1 102 ? 8.030 10.391 -23.291 1.00 44.84 102 LEU A CA 1
ATOM 766 C C . LEU A 1 102 ? 7.303 9.985 -22.009 1.00 44.84 102 LEU A C 1
ATOM 768 O O . LEU A 1 102 ? 7.622 10.451 -20.921 1.00 44.84 102 LEU A O 1
ATOM 772 N N . THR A 1 103 ? 6.294 9.127 -22.130 1.00 51.41 103 THR A N 1
ATOM 773 C CA . THR A 1 103 ? 5.840 8.350 -20.981 1.00 51.41 103 THR A CA 1
ATOM 774 C C . THR A 1 103 ? 6.893 7.270 -20.773 1.00 51.41 103 THR A C 1
ATOM 776 O O . THR A 1 103 ? 6.802 6.194 -21.362 1.00 51.41 103 THR A O 1
ATOM 779 N N . SER A 1 104 ? 7.949 7.552 -20.007 1.00 56.03 104 SER A N 1
ATOM 780 C CA . SER A 1 104 ? 8.725 6.459 -19.423 1.00 56.03 104 SER A CA 1
ATOM 781 C C . SER A 1 104 ? 7.718 5.601 -18.663 1.00 56.03 104 SER A C 1
ATOM 783 O O . SER A 1 104 ? 7.112 6.092 -17.709 1.00 56.03 104 SER A O 1
ATOM 785 N N . GLN A 1 105 ? 7.440 4.389 -19.151 1.00 66.56 105 GLN A N 1
ATOM 786 C CA . GLN A 1 105 ? 6.546 3.474 -18.452 1.00 66.56 105 GLN A CA 1
ATOM 787 C C . GLN A 1 105 ? 7.186 3.195 -17.099 1.00 66.56 105 GLN A C 1
ATOM 789 O O . GLN A 1 105 ? 8.203 2.505 -17.035 1.00 66.56 105 GLN A O 1
ATOM 794 N N . VAL A 1 106 ? 6.602 3.773 -16.051 1.00 85.19 106 VAL A N 1
ATOM 795 C CA . VAL A 1 106 ? 6.919 3.459 -14.660 1.00 85.19 106 VAL A CA 1
ATOM 796 C C . VAL A 1 106 ? 6.846 1.947 -14.529 1.00 85.19 106 VAL A C 1
ATOM 798 O O . VAL A 1 106 ? 5.807 1.369 -14.846 1.00 85.19 106 VAL A O 1
ATOM 801 N N . GLN A 1 107 ? 7.937 1.305 -14.124 1.00 88.75 107 GLN A N 1
ATOM 802 C CA . GLN A 1 107 ? 7.901 -0.097 -13.733 1.00 88.75 107 GLN A CA 1
ATOM 803 C C . GLN A 1 107 ? 7.873 -0.220 -12.219 1.00 88.75 107 GLN A C 1
ATOM 805 O O . GLN A 1 107 ? 8.387 0.626 -11.487 1.00 88.75 107 GLN A O 1
ATOM 810 N N . TRP A 1 108 ? 7.279 -1.313 -11.776 1.00 92.56 108 TRP A N 1
ATOM 811 C CA . TRP A 1 108 ? 7.273 -1.753 -10.392 1.00 92.56 108 TRP A CA 1
ATOM 812 C C . TRP A 1 108 ? 7.494 -3.257 -10.324 1.00 92.56 108 TRP A C 1
ATOM 814 O O . TRP A 1 108 ? 7.188 -3.992 -11.267 1.00 92.56 108 TRP A O 1
ATOM 824 N N . THR A 1 109 ? 8.025 -3.692 -9.194 1.00 94.81 109 THR A N 1
ATOM 825 C CA . THR A 1 109 ? 8.212 -5.095 -8.831 1.00 94.81 109 THR A CA 1
ATOM 826 C C . THR A 1 109 ? 7.100 -5.561 -7.886 1.00 94.81 109 THR A C 1
ATOM 828 O O . THR A 1 109 ? 6.314 -4.760 -7.365 1.00 94.81 109 THR A O 1
ATOM 831 N N . THR A 1 110 ? 7.027 -6.868 -7.641 1.00 95.19 110 THR A N 1
ATOM 832 C CA . THR A 1 110 ? 6.153 -7.448 -6.609 1.00 95.19 110 THR A CA 1
ATOM 833 C C . THR A 1 110 ? 6.486 -6.898 -5.228 1.00 95.19 110 THR A C 1
ATOM 835 O O . THR A 1 110 ? 5.601 -6.577 -4.436 1.00 95.19 110 THR A O 1
ATOM 838 N N . GLU A 1 111 ? 7.777 -6.719 -4.972 1.00 95.69 111 GLU A N 1
ATOM 839 C CA . GLU A 1 111 ? 8.333 -6.184 -3.745 1.00 95.69 111 GLU A CA 1
ATOM 840 C C . GLU A 1 111 ? 7.972 -4.711 -3.561 1.00 95.69 111 GLU A C 1
ATOM 842 O O . GLU A 1 111 ? 7.699 -4.312 -2.434 1.00 95.69 111 GLU A O 1
ATOM 847 N N . ASP A 1 112 ? 7.900 -3.918 -4.635 1.00 96.06 112 ASP A N 1
ATOM 848 C CA . ASP A 1 112 ? 7.425 -2.534 -4.559 1.00 96.06 112 ASP A CA 1
ATOM 849 C C . ASP A 1 112 ? 5.944 -2.475 -4.203 1.00 96.06 112 ASP A C 1
ATOM 851 O O . ASP A 1 112 ? 5.559 -1.722 -3.306 1.00 96.06 112 ASP A O 1
ATOM 855 N N . CYS A 1 113 ? 5.111 -3.286 -4.868 1.00 97.00 113 CYS A N 1
ATOM 856 C CA . CYS A 1 113 ? 3.689 -3.329 -4.551 1.00 97.00 113 CYS A CA 1
ATOM 857 C C . CYS A 1 113 ? 3.470 -3.687 -3.078 1.00 97.00 113 CYS A C 1
ATOM 859 O O . CYS A 1 113 ? 2.809 -2.946 -2.349 1.00 97.00 113 CYS A O 1
ATOM 861 N N . TYR A 1 114 ? 4.066 -4.792 -2.629 1.00 97.88 114 TYR A N 1
ATOM 862 C CA . TYR A 1 114 ? 3.940 -5.250 -1.253 1.00 97.88 114 TYR A CA 1
ATOM 863 C C . TYR A 1 114 ? 4.539 -4.239 -0.268 1.00 97.88 114 TYR A C 1
ATOM 865 O O . TYR A 1 114 ? 3.901 -3.835 0.705 1.00 97.88 114 TYR A O 1
ATOM 873 N N . GLY A 1 115 ? 5.774 -3.818 -0.531 1.00 97.75 115 GLY A N 1
ATOM 874 C CA . GLY A 1 115 ? 6.604 -3.040 0.371 1.00 97.75 115 GLY A CA 1
ATOM 875 C C . GLY A 1 115 ? 6.020 -1.675 0.698 1.00 97.75 115 GLY A C 1
ATOM 876 O O . GLY A 1 115 ? 5.991 -1.299 1.868 1.00 97.75 115 GLY A O 1
ATOM 877 N N . TYR A 1 116 ? 5.495 -0.945 -0.290 1.00 98.00 116 TYR A N 1
ATOM 878 C CA . TYR A 1 116 ? 4.921 0.378 -0.034 1.00 98.00 116 TYR A CA 1
ATOM 879 C C . TYR A 1 116 ? 3.598 0.318 0.741 1.00 98.00 116 TYR A C 1
ATOM 881 O O . TYR A 1 116 ? 3.355 1.179 1.587 1.00 98.00 116 TYR A O 1
ATOM 889 N N . PHE A 1 117 ? 2.757 -0.699 0.534 1.00 98.44 117 PHE A N 1
ATOM 890 C CA . PHE A 1 117 ? 1.571 -0.878 1.379 1.00 98.44 117 PHE A CA 1
ATOM 891 C C . PHE A 1 117 ? 1.929 -1.387 2.779 1.00 98.44 117 PHE A C 1
ATOM 893 O O . PHE A 1 117 ? 1.351 -0.921 3.763 1.00 98.44 117 PHE A O 1
ATOM 900 N N . ALA A 1 118 ? 2.911 -2.285 2.893 1.00 97.94 118 ALA A N 1
ATOM 901 C CA . ALA A 1 118 ? 3.441 -2.728 4.178 1.00 97.94 118 ALA A CA 1
ATOM 902 C C . ALA A 1 118 ? 4.056 -1.562 4.966 1.00 97.94 118 ALA A C 1
ATOM 904 O O . ALA A 1 118 ? 3.818 -1.456 6.165 1.00 97.94 118 ALA A O 1
ATOM 905 N N . LEU A 1 119 ? 4.769 -0.647 4.301 1.00 97.94 119 LEU A N 1
ATOM 906 C CA . LEU A 1 119 ? 5.307 0.576 4.899 1.00 97.94 119 LEU A CA 1
ATOM 907 C C . LEU A 1 119 ? 4.200 1.384 5.592 1.00 97.94 119 LEU A C 1
ATOM 909 O O . LEU A 1 119 ? 4.358 1.777 6.743 1.00 97.94 119 LEU A O 1
ATOM 913 N N . ILE A 1 120 ? 3.053 1.564 4.927 1.00 98.12 120 ILE A N 1
ATOM 914 C CA . ILE A 1 120 ? 1.901 2.285 5.489 1.00 98.12 120 ILE A CA 1
ATOM 915 C C . ILE A 1 120 ? 1.289 1.517 6.670 1.00 98.12 120 ILE A C 1
ATOM 917 O O . ILE A 1 120 ? 0.924 2.126 7.673 1.00 98.12 120 ILE A O 1
ATOM 921 N N . LEU A 1 121 ? 1.141 0.194 6.570 1.00 97.44 121 LEU A N 1
ATOM 922 C CA . LEU A 1 121 ? 0.310 -0.577 7.502 1.00 97.44 121 LEU A CA 1
ATOM 923 C C . LEU A 1 121 ? 1.057 -1.210 8.677 1.00 97.44 121 LEU A C 1
ATOM 925 O O . LEU A 1 121 ? 0.436 -1.443 9.715 1.00 97.44 121 LEU A O 1
ATOM 929 N N . ALA A 1 122 ? 2.343 -1.517 8.529 1.00 96.62 122 ALA A N 1
ATOM 930 C CA . ALA A 1 122 ? 3.119 -2.272 9.513 1.00 96.62 122 ALA A CA 1
ATOM 931 C C . ALA A 1 122 ? 3.973 -1.382 10.425 1.00 96.62 122 ALA A C 1
ATOM 933 O O . ALA A 1 122 ? 4.258 -1.766 11.559 1.00 96.62 122 ALA A O 1
ATOM 934 N N . ASN A 1 123 ? 4.374 -0.200 9.950 1.00 96.50 123 ASN A N 1
ATOM 935 C CA . ASN A 1 123 ? 5.268 0.688 10.689 1.00 96.50 123 ASN A CA 1
ATOM 936 C C . ASN A 1 123 ? 4.487 1.740 11.472 1.00 96.50 123 ASN A C 1
ATOM 938 O O . ASN A 1 123 ? 3.424 2.181 11.042 1.00 96.50 123 ASN A O 1
ATOM 942 N N . ALA A 1 124 ? 5.013 2.142 12.628 1.00 95.50 124 ALA A N 1
ATOM 943 C CA . ALA A 1 124 ? 4.435 3.225 13.416 1.00 95.50 124 ALA A CA 1
ATOM 944 C C . ALA A 1 124 ? 4.823 4.603 12.861 1.00 95.50 124 ALA A C 1
ATOM 946 O O . ALA A 1 124 ? 5.796 4.726 12.115 1.00 95.50 124 ALA A O 1
ATOM 947 N N . GLU A 1 125 ? 4.088 5.646 13.254 1.00 92.19 125 GLU A N 1
ATOM 948 C CA . GLU A 1 125 ? 4.448 7.022 12.893 1.00 92.19 125 GLU A CA 1
ATOM 949 C C . GLU A 1 125 ? 5.875 7.364 13.381 1.00 92.19 125 GLU A C 1
ATOM 951 O O . GLU A 1 125 ? 6.251 6.975 14.493 1.00 92.19 125 GLU A O 1
ATOM 956 N N . PRO A 1 126 ? 6.672 8.111 12.589 1.00 93.31 126 PRO A N 1
ATOM 957 C CA . PRO A 1 126 ? 6.306 8.790 11.336 1.00 93.31 126 PRO A CA 1
ATOM 958 C C . PRO A 1 126 ? 6.449 7.936 10.060 1.00 93.31 126 PRO A C 1
ATOM 960 O O . PRO A 1 126 ? 6.088 8.407 8.983 1.00 93.31 126 PRO A O 1
ATOM 963 N N . ASP A 1 127 ? 6.974 6.715 10.160 1.00 94.75 127 ASP A N 1
ATOM 964 C CA . ASP A 1 127 ? 7.358 5.892 9.001 1.00 94.75 127 ASP A CA 1
ATOM 965 C C . ASP A 1 127 ? 6.204 5.046 8.441 1.00 94.75 127 ASP A C 1
ATOM 967 O O . ASP A 1 127 ? 6.298 4.506 7.341 1.00 94.75 127 ASP A O 1
ATOM 971 N N . GLY A 1 128 ? 5.113 4.933 9.193 1.00 96.69 128 GLY A N 1
ATOM 972 C CA . GLY A 1 128 ? 3.876 4.267 8.808 1.00 96.69 128 GLY A CA 1
ATOM 973 C C . GLY A 1 128 ? 2.712 4.735 9.677 1.00 96.69 128 GLY A C 1
ATOM 974 O O . GLY A 1 128 ? 2.848 5.659 10.476 1.00 96.69 128 GLY A O 1
ATOM 975 N N . CYS A 1 129 ? 1.556 4.099 9.526 1.00 97.12 129 CYS A N 1
ATOM 976 C CA . CYS A 1 129 ? 0.314 4.482 10.197 1.00 97.12 129 CYS A CA 1
ATOM 977 C C . CYS A 1 129 ? -0.145 3.478 11.260 1.00 97.12 129 CYS A C 1
ATOM 979 O O . CYS A 1 129 ? -1.289 3.528 11.709 1.00 97.12 129 CYS A O 1
ATOM 981 N N . PHE A 1 130 ? 0.719 2.555 11.679 1.00 95.75 130 PHE A N 1
ATOM 982 C CA . PHE A 1 130 ? 0.433 1.613 12.755 1.00 95.75 130 PHE A CA 1
ATOM 983 C C . PHE A 1 130 ? 0.463 2.286 14.134 1.00 95.75 130 PHE A C 1
ATOM 985 O O . PHE A 1 1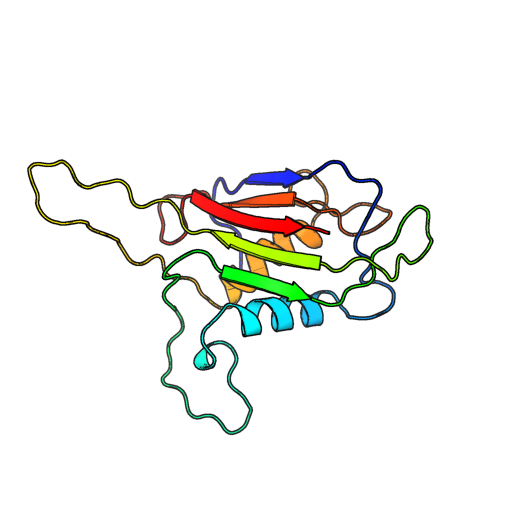30 ? 1.316 3.119 14.438 1.00 95.75 130 PHE A O 1
ATOM 992 N N . ASN A 1 131 ? -0.456 1.895 15.011 1.00 91.00 131 ASN A N 1
ATOM 993 C CA . ASN A 1 131 ? -0.491 2.327 16.402 1.00 91.00 131 ASN A CA 1
ATOM 994 C C . ASN A 1 131 ? -0.923 1.177 17.329 1.00 91.00 131 ASN A C 1
ATOM 996 O O . ASN A 1 131 ? -1.107 0.038 16.906 1.00 91.00 131 ASN A O 1
ATOM 1000 N N . SER A 1 132 ? -1.101 1.467 18.620 1.00 87.62 132 SER A N 1
ATOM 1001 C CA . SER A 1 132 ? -1.478 0.461 19.623 1.00 87.62 132 SER A CA 1
ATOM 1002 C C . SER A 1 132 ? -2.857 -0.177 19.408 1.00 87.62 132 SER A C 1
ATOM 1004 O O . SER A 1 132 ? -3.131 -1.224 19.991 1.00 87.62 132 SER A O 1
ATOM 1006 N N . GLN A 1 133 ? -3.731 0.435 18.606 1.00 87.12 133 GLN A N 1
ATOM 1007 C CA . GLN A 1 133 ? -5.056 -0.089 18.277 1.00 87.12 133 GLN A CA 1
ATOM 1008 C C . GLN A 1 133 ? -5.024 -0.959 17.010 1.00 87.12 133 GLN A C 1
ATOM 1010 O O . GLN A 1 133 ? -5.769 -1.937 16.924 1.00 87.12 133 GLN A O 1
ATOM 1015 N N . GLY A 1 134 ? -4.149 -0.644 16.053 1.00 91.38 134 GLY A N 1
ATOM 1016 C CA . GLY A 1 134 ? -3.965 -1.389 14.810 1.00 91.38 134 GLY A CA 1
ATOM 1017 C C . GLY A 1 134 ? -3.349 -0.532 13.707 1.00 91.38 134 GLY A C 1
ATOM 1018 O O . GLY A 1 134 ? -2.745 0.507 13.971 1.00 91.38 134 GLY A O 1
ATOM 1019 N N . SER A 1 135 ? -3.522 -0.957 12.458 1.00 95.31 135 SER A N 1
ATOM 1020 C CA . SER A 1 135 ? -3.043 -0.215 11.292 1.00 95.31 135 SER A CA 1
ATOM 1021 C C . SER A 1 135 ? -4.023 0.896 10.923 1.00 95.31 135 SER A C 1
ATOM 1023 O O . SER A 1 135 ? -5.195 0.638 10.645 1.00 95.31 135 SER A O 1
ATOM 1025 N N . GL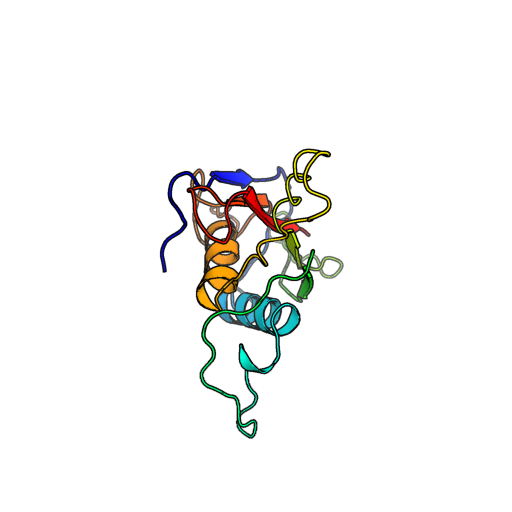Y A 1 136 ? -3.556 2.139 10.916 1.00 94.81 136 GLY A N 1
ATOM 1026 C CA . GLY A 1 136 ? -4.283 3.275 10.363 1.00 94.81 136 GLY A CA 1
ATOM 1027 C C . GLY A 1 136 ? -4.310 3.267 8.832 1.00 94.81 136 GLY A C 1
ATOM 1028 O O . GLY A 1 136 ? -3.826 2.343 8.179 1.00 94.81 136 GLY A O 1
ATOM 1029 N N . ILE A 1 137 ? -4.885 4.326 8.267 1.00 96.56 137 ILE A N 1
ATOM 1030 C CA . ILE A 1 137 ? -4.958 4.571 6.822 1.00 96.56 137 ILE A CA 1
ATOM 1031 C C . ILE A 1 137 ? -4.110 5.779 6.437 1.00 96.56 137 ILE A C 1
ATOM 1033 O O . ILE A 1 137 ? -3.813 6.633 7.274 1.00 96.56 137 ILE A O 1
ATOM 1037 N N . GLY A 1 138 ? -3.747 5.880 5.164 1.00 97.69 138 GLY A N 1
ATOM 1038 C CA . GLY A 1 138 ? -2.901 6.959 4.682 1.00 97.69 138 GLY A CA 1
ATOM 1039 C C . GLY A 1 138 ? -2.263 6.645 3.342 1.00 97.69 138 GLY A C 1
ATOM 1040 O O . GLY A 1 138 ? -2.595 5.654 2.690 1.00 97.69 138 GLY A O 1
ATOM 1041 N N . SER A 1 139 ? -1.309 7.487 2.970 1.00 98.25 139 SER A N 1
ATOM 1042 C CA . SER A 1 139 ? -0.609 7.401 1.695 1.00 98.25 139 SER A CA 1
ATOM 1043 C C . SER A 1 139 ? 0.903 7.429 1.870 1.00 98.25 139 SER A C 1
ATOM 1045 O O . SER A 1 139 ? 1.406 8.208 2.680 1.00 98.25 139 SER A O 1
ATOM 1047 N N . ALA A 1 140 ? 1.624 6.676 1.048 1.00 98.06 140 ALA A N 1
ATOM 1048 C CA . ALA A 1 140 ? 3.057 6.811 0.838 1.00 98.06 140 ALA A CA 1
ATOM 1049 C C . ALA A 1 140 ? 3.314 7.441 -0.535 1.00 98.06 140 ALA A C 1
ATOM 1051 O O . ALA A 1 140 ? 2.899 6.900 -1.562 1.00 98.06 140 ALA A O 1
ATOM 1052 N N . LYS A 1 141 ? 4.013 8.578 -0.562 1.00 97.25 141 LYS A N 1
ATOM 1053 C CA . LYS A 1 141 ? 4.521 9.174 -1.797 1.00 97.25 141 LYS A CA 1
ATOM 1054 C C . LYS A 1 141 ? 5.970 8.748 -1.991 1.00 97.25 141 LYS A C 1
ATOM 1056 O O . LYS A 1 141 ? 6.823 9.045 -1.155 1.00 97.25 141 LYS A O 1
ATOM 1061 N N . VAL A 1 142 ? 6.242 8.070 -3.098 1.00 95.56 142 VAL A N 1
ATOM 1062 C CA . VAL A 1 142 ? 7.566 7.538 -3.418 1.00 95.56 142 VAL A CA 1
ATOM 1063 C C . VAL A 1 142 ? 8.544 8.673 -3.717 1.00 95.56 142 VAL A C 1
ATOM 1065 O O . VAL A 1 142 ? 8.273 9.553 -4.538 1.00 95.56 142 VAL A O 1
ATOM 1068 N N . GLY A 1 143 ? 9.688 8.653 -3.035 1.00 92.81 143 GLY A N 1
ATOM 1069 C CA . GLY A 1 143 ? 10.773 9.611 -3.234 1.00 92.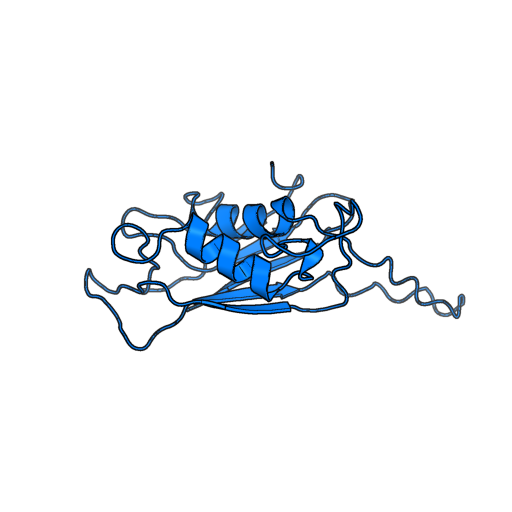81 143 GLY A CA 1
ATOM 1070 C C . GLY A 1 143 ? 11.762 9.206 -4.332 1.00 92.81 143 GLY A C 1
ATOM 1071 O O . GLY A 1 143 ? 11.461 8.423 -5.229 1.00 92.81 143 GLY A O 1
ATOM 1072 N N . GLY A 1 144 ? 12.980 9.740 -4.241 1.00 86.44 144 GLY A N 1
ATOM 1073 C CA . GLY A 1 144 ? 14.108 9.347 -5.087 1.00 86.44 144 GLY A CA 1
ATOM 1074 C C . GLY A 1 144 ? 14.118 9.969 -6.486 1.00 86.44 144 GLY A C 1
ATOM 1075 O O . GLY A 1 144 ? 13.426 10.946 -6.776 1.00 86.44 144 GLY A O 1
ATOM 1076 N N . SER A 1 145 ? 14.978 9.435 -7.353 1.00 65.38 145 SER A N 1
ATOM 1077 C CA . SER A 1 145 ? 15.140 9.846 -8.758 1.00 65.38 145 SER A CA 1
ATOM 1078 C C . SER A 1 145 ? 14.811 8.730 -9.756 1.00 65.38 145 SER A C 1
ATOM 1080 O O . SER A 1 145 ? 15.149 8.856 -10.928 1.00 65.38 145 SER A O 1
ATOM 1082 N N . GLU A 1 146 ? 14.202 7.639 -9.291 1.00 72.25 146 GLU A N 1
ATOM 1083 C CA . GLU A 1 146 ? 14.084 6.375 -10.027 1.00 72.25 146 GLU A CA 1
ATOM 1084 C C . GLU A 1 146 ? 12.652 6.085 -10.524 1.00 72.25 146 GLU A C 1
ATOM 1086 O O . GLU A 1 146 ? 11.807 6.977 -10.594 1.00 72.25 146 GLU A O 1
ATOM 1091 N N . ASN A 1 147 ? 12.406 4.823 -10.892 1.00 80.25 147 ASN A N 1
ATOM 1092 C CA . ASN A 1 147 ? 11.281 4.305 -11.673 1.00 80.25 147 ASN A CA 1
ATOM 1093 C C . ASN A 1 147 ? 9.893 4.669 -11.122 1.00 80.25 147 ASN A C 1
ATOM 1095 O O . ASN A 1 147 ? 9.001 5.006 -11.892 1.00 80.25 147 ASN A O 1
ATOM 1099 N N . LEU A 1 148 ? 9.732 4.666 -9.794 1.00 90.50 148 LEU A N 1
ATOM 1100 C CA . LEU A 1 148 ? 8.469 4.959 -9.104 1.00 90.50 148 LEU A CA 1
ATOM 1101 C C . LEU A 1 148 ? 8.394 6.366 -8.515 1.00 90.50 148 LEU A C 1
ATOM 1103 O O . LEU A 1 148 ? 7.460 6.654 -7.770 1.00 90.50 148 LEU A O 1
ATOM 1107 N N . LYS A 1 149 ? 9.353 7.248 -8.812 1.00 91.56 149 LYS A N 1
ATOM 1108 C CA . LYS A 1 149 ? 9.381 8.594 -8.236 1.00 91.56 149 LYS A CA 1
ATOM 1109 C C . LYS A 1 149 ? 8.025 9.286 -8.384 1.00 91.56 149 LYS A C 1
ATOM 1111 O O . LYS A 1 149 ? 7.446 9.301 -9.464 1.00 91.56 149 LYS A O 1
ATOM 1116 N N . ASP A 1 150 ? 7.562 9.894 -7.294 1.00 92.19 150 ASP A N 1
ATOM 1117 C CA . ASP A 1 150 ? 6.297 10.621 -7.183 1.00 92.19 150 ASP A CA 1
ATOM 1118 C C . ASP A 1 150 ? 5.026 9.763 -7.348 1.00 92.19 150 ASP A C 1
ATOM 1120 O O . ASP A 1 150 ? 3.925 10.309 -7.237 1.00 92.19 150 ASP A O 1
ATOM 1124 N N . ALA A 1 151 ? 5.139 8.441 -7.538 1.00 94.12 151 ALA A N 1
ATOM 1125 C CA . ALA A 1 151 ? 3.998 7.539 -7.427 1.00 94.12 151 ALA A CA 1
ATOM 1126 C C . ALA A 1 151 ? 3.425 7.579 -6.002 1.00 94.12 151 ALA A C 1
ATOM 1128 O O . ALA A 1 151 ? 4.145 7.783 -5.021 1.00 94.12 151 ALA A O 1
ATOM 1129 N N . VAL A 1 152 ? 2.114 7.387 -5.888 1.00 96.88 152 VAL A N 1
ATOM 1130 C CA . VAL A 1 152 ? 1.397 7.433 -4.611 1.00 96.88 152 VAL A CA 1
ATOM 1131 C C . VAL A 1 152 ? 0.714 6.101 -4.371 1.00 96.88 152 VAL A C 1
ATOM 1133 O O . VAL A 1 152 ? -0.153 5.705 -5.148 1.00 96.88 152 VAL A O 1
ATOM 1136 N N . PHE A 1 153 ? 1.092 5.446 -3.280 1.00 98.25 153 PHE A N 1
ATOM 1137 C CA . PHE A 1 153 ? 0.409 4.286 -2.721 1.00 98.25 153 PHE A CA 1
ATOM 1138 C C . PHE A 1 153 ? -0.528 4.771 -1.626 1.00 98.25 153 PHE A C 1
ATOM 1140 O O . PHE A 1 153 ? -0.128 5.580 -0.797 1.00 98.25 153 PHE A O 1
ATOM 1147 N N . ASP A 1 154 ? -1.767 4.306 -1.621 1.00 98.50 154 ASP A N 1
ATOM 1148 C CA . ASP A 1 154 ? -2.809 4.818 -0.738 1.00 98.50 154 ASP A CA 1
ATOM 1149 C C . ASP A 1 154 ? -3.698 3.683 -0.228 1.00 98.50 154 ASP A C 1
ATOM 1151 O O . ASP A 1 154 ? -4.108 2.803 -0.995 1.00 98.50 154 ASP A O 1
ATOM 1155 N N . VAL A 1 155 ? -3.975 3.710 1.076 1.00 98.44 155 VAL A N 1
ATOM 1156 C CA . VAL A 1 155 ? -4.851 2.765 1.769 1.00 98.44 155 VAL A CA 1
ATOM 1157 C C . VAL A 1 155 ? -6.007 3.529 2.398 1.00 98.44 155 VAL A C 1
ATOM 1159 O O . VAL A 1 155 ? -5.787 4.494 3.125 1.00 98.44 155 VAL A O 1
ATOM 1162 N N . GLN A 1 156 ? -7.234 3.073 2.149 1.00 97.75 156 GLN A N 1
ATOM 1163 C CA . GLN A 1 156 ? -8.476 3.694 2.620 1.00 97.75 156 GLN A CA 1
ATOM 1164 C C . GLN A 1 156 ? -9.420 2.649 3.221 1.00 97.75 156 GLN A C 1
ATOM 1166 O O . GLN A 1 156 ? -9.334 1.467 2.891 1.00 97.75 156 GLN A O 1
ATOM 1171 N N . ILE A 1 157 ? -10.341 3.104 4.072 1.00 93.25 157 ILE A N 1
ATOM 1172 C CA . ILE A 1 157 ? -11.462 2.337 4.639 1.00 93.25 157 ILE A CA 1
ATOM 1173 C C . ILE A 1 157 ? -12.782 2.927 4.132 1.00 93.25 157 ILE A C 1
ATOM 1175 O O . ILE A 1 157 ? -12.856 4.175 4.067 1.00 93.25 157 ILE A O 1
#

Radius of gyration: 16.85 Å; Cα contacts (8 Å, |Δi|>4): 322; chains: 1; bounding box: 35×46×51 Å

Solvent-accessible surface area (backbone atoms only — not comparable to full-atom values): 8901 Å² total; per-residue (Å²): 137,78,82,53,59,78,47,44,53,48,66,54,94,65,79,57,28,42,33,47,91,58,75,56,40,61,69,61,49,42,49,53,43,38,49,68,59,45,61,56,70,75,54,57,58,98,88,59,89,64,79,99,64,73,66,42,74,49,92,50,71,38,63,42,77,43,83,50,40,29,30,40,96,91,39,79,41,91,88,52,48,35,35,43,35,39,36,57,46,79,68,70,78,45,64,86,90,46,98,49,79,68,66,75,72,30,42,45,35,68,60,52,54,40,48,54,55,42,36,38,39,72,29,43,70,75,68,14,27,21,55,100,88,28,17,38,33,32,35,33,38,35,21,61,92,56,63,50,34,59,15,36,38,37,40,45,109

Sequence (157 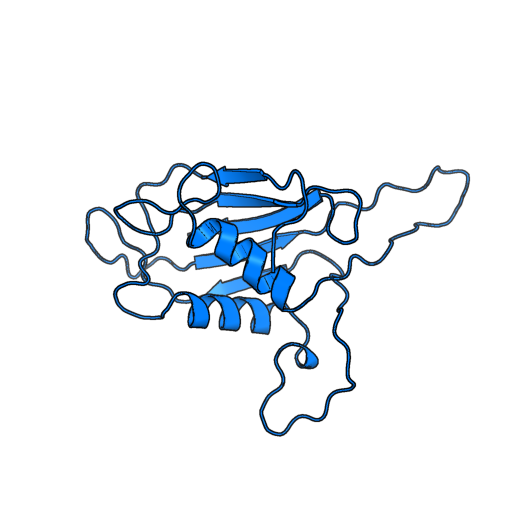aa):
WEPAPSTSVTCAKSDLYISFFVGPQLDTVLDSACAAMMPTCAYPPEDMICTQQLEWPLDGPKSTVQSANVVKEGNKQSKYQVKFSVTPATPTPAPENLNMTLTSQVQWTTEDCYGYFALILANAEPDGCFNSQGSGIGSAKVGGSENLKDAVFDVQI

Foldseek 3Di:
DDAAPPKFWDFDDDLKAFDQPPDPHLLRQLLVFLCQFFPCLLVPDPPDDDDPDFKDFPPFKGKDWGDTFMDGPNHTDPPDIKMKMKGAPDQDADPPVDPDRPPPRQIDGSCRSSVQVCQAFVDPPPRYQADPVGGGWTKIQGPDD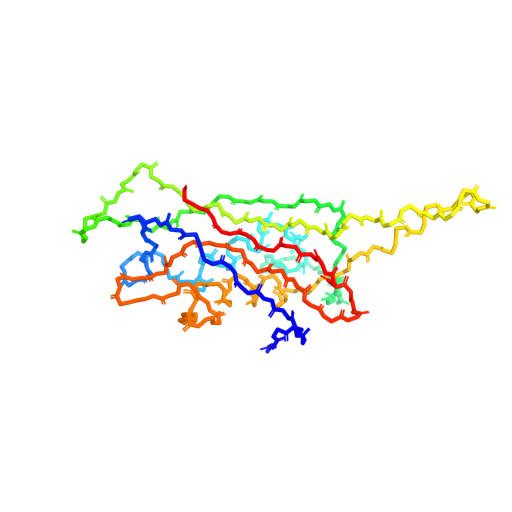DRRHRMIITMDD